Protein AF-A0A952GK14-F1 (afdb_monomer_lite)

pLDDT: mean 89.45, std 11.68, range [45.28, 98.62]

Radius of gyration: 15.72 Å; chains: 1; bounding box: 42×37×40 Å

Secondary structure (DSSP, 8-state):
--GGG----S-TT-SSSHHHHHHTTS-HHHHHHHHHHHHHHHHHHS-HHHHHHHH--HHHHHHHHHHHHHTT-HHHHHHHHHHHHHHHHHHTT--TT--HHHHHHHTT-HHHHHHHHHHHHHHH--TTS--HHHHHHHHHHHH-HHHHH--

Foldseek 3Di:
DCQVPLDQDDDLQDLPCSRLVSLVVFQLLQSLLVLQVLVLVCLVPHFLLQSCVRRVNPSSLVSPLSSCVLLVNPQLSVLNVQSNVVRVVQNVVDDPPDGSCNSCVVVVNNVVRVVSRVSNNVSQDDPPRHGPSVVSSVVCCVVCVCSRRPD

Sequence (151 aa):
MKILTARVSGDPYSTDGSFAQSLEALPVGLRAMAATHWLDVSLTLDSITWHFGNFGEPGLVAQTEEGLLELGLPELGACFHEAAELMMPLLHQRISEEDPNGLLKRKGLRKVADKINKRAWGLDSSEHGRSVIYSAWVRYARTHPERVFGS

Structure (mmCIF, N/CA/C/O backbone):
data_AF-A0A952GK14-F1
#
_entry.id   AF-A0A952GK14-F1
#
loop_
_atom_site.group_PDB
_atom_site.id
_atom_site.type_symbol
_atom_site.label_atom_id
_atom_site.label_alt_id
_atom_site.label_comp_id
_atom_site.label_asym_id
_atom_site.label_entity_id
_atom_site.label_seq_id
_atom_site.pdbx_PDB_ins_code
_atom_site.Cartn_x
_atom_site.Cartn_y
_atom_site.Cartn_z
_atom_site.occupancy
_atom_site.B_iso_or_equiv
_atom_site.auth_seq_id
_atom_site.auth_comp_id
_atom_site.auth_asym_id
_atom_site.auth_atom_id
_atom_site.pdbx_PDB_model_num
ATOM 1 N N . MET A 1 1 ? 23.951 -1.274 -18.070 1.00 45.28 1 MET A N 1
ATOM 2 C CA . MET A 1 1 ? 23.187 -1.789 -16.913 1.00 45.28 1 MET A CA 1
ATOM 3 C C . MET A 1 1 ? 23.057 -0.673 -15.869 1.00 45.28 1 MET A C 1
ATOM 5 O O . MET A 1 1 ? 23.870 -0.590 -14.962 1.00 45.28 1 MET A O 1
ATOM 9 N N . LYS A 1 2 ? 22.117 0.267 -16.063 1.00 53.53 2 LYS A N 1
ATOM 10 C CA . LYS A 1 2 ? 2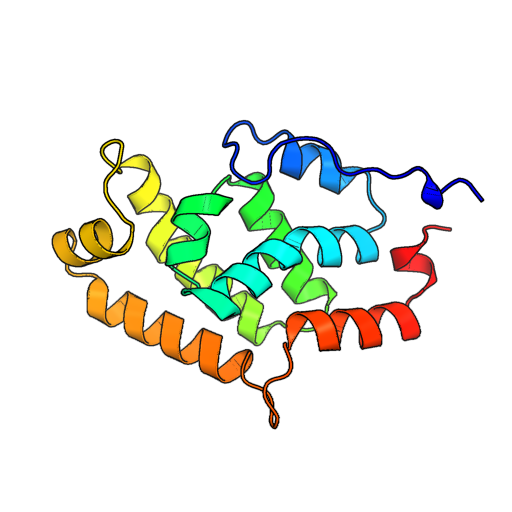1.954 1.503 -15.253 1.00 53.53 2 LYS A CA 1
ATOM 11 C C . LYS A 1 2 ? 20.867 1.393 -14.165 1.00 53.53 2 LYS A C 1
ATOM 13 O O . LYS A 1 2 ? 20.561 2.366 -13.496 1.00 53.53 2 LYS A O 1
ATOM 18 N N . ILE A 1 3 ? 20.273 0.215 -14.002 1.00 54.41 3 ILE A N 1
ATOM 19 C CA . ILE A 1 3 ? 19.053 0.017 -13.204 1.00 54.41 3 ILE A CA 1
ATOM 20 C C . ILE A 1 3 ? 19.365 -0.298 -11.738 1.00 54.41 3 ILE A C 1
ATOM 22 O O . ILE A 1 3 ? 18.613 0.087 -10.853 1.00 54.41 3 ILE A O 1
ATOM 26 N N . LEU A 1 4 ? 20.541 -0.872 -11.450 1.00 54.69 4 LEU A N 1
ATOM 27 C CA . LEU A 1 4 ? 21.014 -1.096 -10.074 1.00 54.69 4 LEU A CA 1
ATOM 28 C C . LEU A 1 4 ? 21.327 0.201 -9.302 1.00 54.69 4 LEU A C 1
ATOM 30 O O . LEU A 1 4 ? 21.704 0.141 -8.134 1.00 54.69 4 LEU A O 1
ATOM 34 N N . THR A 1 5 ? 21.203 1.371 -9.937 1.00 60.12 5 THR A N 1
ATOM 35 C CA . THR A 1 5 ? 21.367 2.674 -9.278 1.00 60.12 5 THR A CA 1
ATOM 36 C C . THR A 1 5 ? 20.044 3.370 -8.980 1.00 60.12 5 THR A C 1
ATOM 38 O O . THR A 1 5 ? 20.072 4.419 -8.341 1.00 60.12 5 THR A O 1
ATOM 41 N N . ALA A 1 6 ? 18.902 2.824 -9.421 1.00 65.62 6 ALA A N 1
ATOM 42 C CA . ALA A 1 6 ? 17.599 3.360 -9.053 1.00 65.62 6 ALA A CA 1
ATOM 43 C C . ALA A 1 6 ? 17.408 3.179 -7.542 1.00 65.62 6 ALA A C 1
ATOM 45 O O . ALA A 1 6 ? 17.378 2.058 -7.033 1.00 65.62 6 ALA A O 1
ATOM 46 N N . ARG A 1 7 ? 17.352 4.295 -6.817 1.00 71.50 7 ARG A N 1
ATOM 47 C CA . ARG A 1 7 ? 17.107 4.324 -5.378 1.00 71.50 7 ARG A CA 1
ATOM 48 C C . ARG A 1 7 ? 15.852 5.132 -5.134 1.00 71.50 7 ARG A C 1
ATOM 50 O O . ARG A 1 7 ? 15.752 6.263 -5.598 1.00 71.50 7 ARG A O 1
ATOM 57 N N . VAL A 1 8 ? 14.935 4.536 -4.389 1.00 80.75 8 VAL A N 1
ATOM 58 C CA . VAL A 1 8 ? 13.841 5.269 -3.762 1.00 80.75 8 VAL A CA 1
ATOM 59 C C . VAL A 1 8 ? 14.454 6.122 -2.657 1.00 80.75 8 VAL A C 1
ATOM 61 O O . VAL A 1 8 ? 15.344 5.667 -1.933 1.00 80.75 8 VAL A O 1
ATOM 64 N N . SER A 1 9 ? 14.027 7.372 -2.571 1.00 83.50 9 SER A N 1
ATOM 65 C CA . SER A 1 9 ? 14.505 8.343 -1.590 1.00 83.50 9 SER A CA 1
ATOM 66 C C . SER A 1 9 ? 13.316 8.995 -0.904 1.00 83.50 9 SER A C 1
ATOM 68 O O . SER A 1 9 ? 12.245 9.084 -1.488 1.00 83.50 9 SER A O 1
ATOM 70 N N . GLY A 1 10 ? 13.521 9.502 0.306 1.00 85.31 10 GLY A N 1
ATOM 71 C CA . GLY A 1 10 ? 12.433 10.024 1.128 1.00 85.31 10 GLY A CA 1
ATOM 72 C C . GLY A 1 10 ? 11.996 9.015 2.182 1.00 85.31 10 GLY A C 1
ATOM 73 O O . GLY A 1 10 ? 12.389 7.847 2.159 1.00 85.31 10 GLY A O 1
ATOM 74 N N . ASP A 1 11 ? 11.228 9.511 3.139 1.00 91.75 11 ASP A N 1
ATOM 75 C CA . ASP A 1 11 ? 10.706 8.728 4.249 1.00 91.75 11 ASP A CA 1
ATOM 76 C C . ASP A 1 11 ? 9.265 8.302 3.920 1.00 91.75 11 ASP A C 1
ATOM 78 O O . ASP A 1 11 ? 8.428 9.179 3.705 1.00 91.75 11 ASP A O 1
ATOM 82 N N . PRO A 1 12 ? 8.947 6.996 3.863 1.00 91.06 12 PRO A N 1
ATOM 83 C CA . PRO A 1 12 ? 7.581 6.532 3.617 1.00 91.06 12 PRO A CA 1
ATOM 84 C C . PRO A 1 12 ? 6.589 6.956 4.709 1.00 91.06 12 PRO A C 1
ATOM 86 O O . PRO A 1 12 ? 5.392 6.978 4.442 1.00 91.06 12 PRO A O 1
ATOM 89 N N . TYR A 1 13 ? 7.062 7.307 5.910 1.00 90.94 13 TYR A N 1
ATOM 90 C CA . TYR A 1 13 ? 6.231 7.870 6.980 1.00 90.94 13 TYR A CA 1
ATOM 91 C C . TYR A 1 13 ? 5.999 9.382 6.829 1.00 90.94 13 TYR A C 1
ATOM 93 O O . TYR A 1 13 ? 5.180 9.959 7.550 1.00 90.94 13 TYR A O 1
ATOM 101 N N . SER A 1 14 ? 6.724 10.048 5.923 1.00 91.12 14 SER A N 1
ATOM 102 C CA . SER A 1 14 ? 6.530 11.471 5.656 1.00 91.12 14 SER A CA 1
ATOM 103 C C . SER A 1 14 ? 5.219 11.717 4.914 1.00 91.12 14 SER A C 1
ATOM 105 O O . SER A 1 14 ? 4.770 10.921 4.093 1.00 91.12 14 SER A O 1
ATOM 107 N N . THR A 1 15 ? 4.624 12.877 5.175 1.00 89.81 15 THR A N 1
ATOM 108 C CA . THR A 1 15 ? 3.395 13.348 4.515 1.00 89.81 15 THR A CA 1
ATOM 109 C C . THR A 1 15 ? 3.673 14.383 3.422 1.00 89.81 15 THR A C 1
ATOM 111 O O . THR A 1 15 ? 2.741 14.934 2.847 1.00 89.81 15 THR A O 1
ATOM 114 N N . ASP A 1 16 ? 4.947 14.659 3.123 1.00 93.56 16 ASP A N 1
ATOM 115 C CA . ASP A 1 16 ? 5.363 15.657 2.127 1.00 93.56 16 ASP A CA 1
ATOM 116 C C . ASP A 1 16 ? 5.307 15.164 0.668 1.00 93.56 16 ASP A C 1
ATOM 118 O O . ASP A 1 16 ? 5.598 15.930 -0.250 1.00 93.56 16 ASP A O 1
ATOM 122 N N . GLY A 1 17 ? 4.958 13.892 0.449 1.00 93.44 17 GLY A N 1
ATOM 123 C CA . GLY A 1 17 ? 4.860 13.272 -0.875 1.00 93.44 17 GLY A CA 1
ATOM 124 C C . GLY A 1 17 ? 6.201 12.971 -1.551 1.00 93.44 17 GLY A C 1
ATOM 125 O O . GLY A 1 17 ? 6.218 12.440 -2.662 1.00 93.44 17 GLY A O 1
ATOM 126 N N . SER A 1 18 ? 7.338 13.250 -0.906 1.00 94.56 18 SER A N 1
ATOM 127 C CA . SER A 1 18 ? 8.668 13.033 -1.494 1.00 94.56 18 SER A CA 1
ATOM 128 C C . SER A 1 18 ? 8.936 11.559 -1.809 1.00 94.56 18 SER A C 1
ATOM 130 O O . SER A 1 18 ? 9.508 11.238 -2.855 1.00 94.56 18 SER A O 1
ATOM 132 N N . PHE A 1 19 ? 8.468 10.652 -0.946 1.00 95.19 19 PHE A N 1
ATOM 133 C CA . PHE A 1 19 ? 8.583 9.214 -1.165 1.00 95.19 19 PHE A CA 1
ATOM 134 C C . PHE A 1 19 ? 7.798 8.778 -2.407 1.00 95.19 19 PHE A C 1
ATOM 136 O O . PHE A 1 19 ? 8.383 8.174 -3.308 1.00 95.19 19 PHE A O 1
ATOM 143 N N . ALA A 1 20 ? 6.519 9.159 -2.507 1.00 95.69 20 ALA A N 1
ATOM 144 C CA . ALA A 1 20 ? 5.673 8.870 -3.664 1.00 95.69 20 ALA A CA 1
ATOM 145 C C . ALA A 1 20 ? 6.265 9.441 -4.963 1.00 95.69 20 ALA A C 1
ATOM 147 O O . ALA A 1 20 ? 6.374 8.731 -5.960 1.00 95.69 20 ALA A O 1
ATOM 148 N N . GLN A 1 21 ? 6.752 10.682 -4.944 1.00 95.00 21 GLN A N 1
ATOM 149 C CA . GLN A 1 21 ? 7.417 11.276 -6.104 1.00 95.00 21 GLN A CA 1
ATOM 150 C C . GLN A 1 21 ? 8.653 10.472 -6.536 1.00 95.00 21 GLN A C 1
ATOM 152 O O . GLN A 1 21 ? 8.892 10.278 -7.727 1.00 95.00 21 GLN A O 1
ATOM 157 N N . SER A 1 22 ? 9.443 9.962 -5.588 1.00 94.25 22 SER A N 1
ATOM 158 C CA . SER A 1 22 ? 10.621 9.156 -5.925 1.00 94.25 22 SER A CA 1
ATOM 159 C C . SER A 1 22 ? 10.262 7.803 -6.557 1.00 94.25 22 SER A C 1
ATOM 161 O O . SER A 1 22 ? 10.992 7.314 -7.423 1.00 94.25 22 SER A O 1
ATOM 163 N N . LEU A 1 23 ? 9.119 7.217 -6.182 1.00 95.00 23 LEU A N 1
ATOM 164 C CA . LEU A 1 23 ? 8.613 5.977 -6.772 1.00 95.00 23 LEU A CA 1
ATOM 165 C C . LEU A 1 23 ? 8.256 6.152 -8.259 1.00 95.00 23 LEU A C 1
ATOM 167 O O . LEU A 1 23 ? 8.453 5.226 -9.050 1.00 95.00 23 LEU A O 1
ATOM 171 N N . GLU A 1 24 ? 7.812 7.341 -8.679 1.00 93.06 24 GLU A N 1
ATOM 172 C CA . GLU A 1 24 ? 7.470 7.630 -10.081 1.00 93.06 24 GLU A CA 1
ATOM 173 C C . GLU A 1 24 ? 8.658 7.500 -11.044 1.00 93.06 24 GLU A C 1
ATOM 175 O O . GLU A 1 24 ? 8.469 7.266 -12.239 1.00 93.06 24 GLU A O 1
ATOM 180 N N . ALA A 1 25 ? 9.889 7.602 -10.542 1.00 91.12 25 ALA A N 1
ATOM 181 C CA . ALA A 1 25 ? 11.094 7.410 -11.345 1.00 91.12 25 ALA A CA 1
ATOM 182 C C . ALA A 1 25 ? 11.385 5.929 -11.653 1.00 91.12 25 ALA A C 1
ATOM 184 O O . ALA A 1 25 ? 12.233 5.626 -12.497 1.00 91.12 25 ALA A O 1
ATOM 185 N N . LEU A 1 26 ? 10.714 4.995 -10.973 1.00 92.44 26 LEU A N 1
ATOM 186 C CA . LEU A 1 26 ? 10.926 3.563 -11.156 1.00 92.44 26 LEU A CA 1
ATOM 187 C C . LEU A 1 26 ? 10.157 3.017 -12.370 1.00 92.44 26 LEU A C 1
ATOM 189 O O . LEU A 1 26 ? 9.051 3.493 -12.664 1.00 92.44 26 LEU A O 1
ATOM 193 N N . PRO A 1 27 ? 10.675 1.957 -13.026 1.00 94.06 27 PRO A N 1
ATOM 194 C CA . PRO A 1 27 ? 9.887 1.129 -13.932 1.00 94.06 27 PRO A CA 1
ATOM 195 C C . PRO A 1 27 ? 8.593 0.656 -13.262 1.00 94.06 27 PRO A C 1
ATOM 197 O O . PRO A 1 27 ? 8.591 0.344 -12.072 1.00 94.06 27 PRO A O 1
ATOM 200 N N . VAL A 1 28 ? 7.501 0.585 -14.024 1.00 95.69 28 VAL A N 1
ATOM 201 C CA . VAL A 1 28 ? 6.143 0.335 -13.504 1.00 95.69 28 VAL A CA 1
ATOM 202 C C . VAL A 1 28 ? 6.043 -0.903 -12.604 1.00 95.69 28 VAL A C 1
ATOM 204 O O . VAL A 1 28 ? 5.439 -0.832 -11.538 1.00 95.69 28 VAL A O 1
ATOM 207 N N . GLY A 1 29 ? 6.702 -2.009 -12.962 1.00 96.06 29 GLY A N 1
ATOM 208 C CA . GLY A 1 29 ? 6.694 -3.225 -12.149 1.00 96.06 29 GLY A CA 1
ATOM 209 C C . GLY A 1 29 ? 7.447 -3.054 -10.830 1.00 96.06 29 GLY A C 1
ATOM 210 O O . GLY A 1 29 ? 6.967 -3.475 -9.783 1.00 96.06 29 GLY A O 1
ATOM 211 N N . LEU A 1 30 ? 8.608 -2.390 -10.858 1.00 95.38 30 LEU A N 1
ATOM 212 C CA . LEU A 1 30 ? 9.392 -2.118 -9.648 1.00 95.38 30 LEU A CA 1
ATOM 213 C C . LEU A 1 30 ? 8.708 -1.080 -8.747 1.00 95.38 30 LEU A C 1
ATOM 215 O O . LEU A 1 30 ? 8.766 -1.199 -7.526 1.00 95.38 30 LEU A O 1
ATOM 219 N N . ARG A 1 31 ? 8.016 -0.104 -9.343 1.00 96.69 31 ARG A N 1
ATOM 220 C CA . ARG A 1 31 ? 7.166 0.860 -8.639 1.00 96.69 31 ARG A CA 1
ATOM 221 C C . ARG A 1 31 ? 6.036 0.166 -7.895 1.00 96.69 31 ARG A C 1
ATOM 223 O O . ARG A 1 31 ? 5.883 0.399 -6.704 1.00 96.69 31 ARG A O 1
ATOM 230 N N . ALA A 1 32 ? 5.298 -0.716 -8.571 1.00 98.00 32 ALA A N 1
ATOM 231 C CA . ALA A 1 32 ? 4.203 -1.475 -7.972 1.00 98.00 32 ALA A CA 1
ATOM 232 C C . ALA A 1 32 ? 4.676 -2.312 -6.773 1.00 98.00 32 ALA A C 1
ATOM 234 O O . ALA A 1 32 ? 4.016 -2.353 -5.734 1.00 98.00 32 ALA A O 1
ATOM 235 N N . MET A 1 33 ? 5.855 -2.932 -6.883 1.00 97.56 33 MET A N 1
ATOM 236 C CA . MET A 1 33 ? 6.486 -3.631 -5.761 1.00 97.56 33 MET A CA 1
ATOM 237 C C . MET A 1 33 ? 6.811 -2.655 -4.623 1.00 97.56 33 MET A C 1
ATOM 239 O O . MET A 1 33 ? 6.314 -2.799 -3.513 1.00 97.56 33 MET A O 1
ATOM 243 N N . ALA A 1 34 ? 7.579 -1.602 -4.894 1.00 96.62 34 ALA A N 1
ATOM 244 C CA . ALA A 1 34 ? 7.986 -0.656 -3.859 1.00 96.62 34 ALA A CA 1
ATOM 245 C C . ALA A 1 34 ? 6.794 0.028 -3.152 1.00 96.62 34 ALA A C 1
ATOM 247 O O . ALA A 1 34 ? 6.816 0.158 -1.929 1.00 96.62 34 ALA A O 1
ATOM 248 N N . ALA A 1 35 ? 5.736 0.388 -3.885 1.00 97.69 35 ALA A N 1
ATOM 249 C CA . ALA A 1 35 ? 4.524 0.991 -3.329 1.00 97.69 35 ALA A CA 1
ATOM 250 C C . ALA A 1 35 ? 3.739 0.024 -2.422 1.00 97.69 35 ALA A C 1
ATOM 252 O O . ALA A 1 35 ? 3.228 0.424 -1.383 1.00 97.69 35 ALA A O 1
ATOM 253 N N . THR A 1 36 ? 3.690 -1.271 -2.754 1.00 98.31 36 THR A N 1
ATOM 254 C CA . THR A 1 36 ? 2.919 -2.267 -1.979 1.00 98.31 36 THR A CA 1
ATOM 255 C C . THR A 1 36 ? 3.668 -2.852 -0.779 1.00 98.31 36 THR A C 1
ATOM 257 O O . THR A 1 36 ? 3.062 -3.537 0.045 1.00 98.31 36 THR A O 1
ATOM 260 N N . HIS A 1 37 ? 4.962 -2.558 -0.625 1.00 96.94 37 HIS A N 1
ATOM 261 C CA . HIS A 1 37 ? 5.790 -3.086 0.464 1.00 96.94 37 HIS A CA 1
ATOM 262 C C . HIS A 1 37 ? 5.236 -2.759 1.858 1.00 96.94 37 HIS A C 1
ATOM 264 O O . HIS A 1 37 ? 5.086 -3.640 2.701 1.00 96.94 37 HIS A O 1
ATOM 270 N N . TRP A 1 38 ? 4.907 -1.493 2.113 1.00 96.50 38 TRP A N 1
ATOM 271 C CA . TRP A 1 38 ? 4.454 -1.067 3.441 1.00 96.50 38 TRP A CA 1
ATOM 272 C C . TRP A 1 38 ? 3.044 -1.546 3.772 1.00 96.50 38 TRP A C 1
ATOM 274 O O . TRP A 1 38 ? 2.698 -1.692 4.949 1.00 96.50 38 TRP A O 1
ATOM 284 N N . LEU A 1 39 ? 2.236 -1.832 2.748 1.00 97.44 39 LEU A N 1
ATOM 285 C CA . LEU A 1 39 ? 0.950 -2.488 2.932 1.00 97.44 39 LEU A CA 1
ATOM 286 C C . LEU A 1 39 ? 1.141 -3.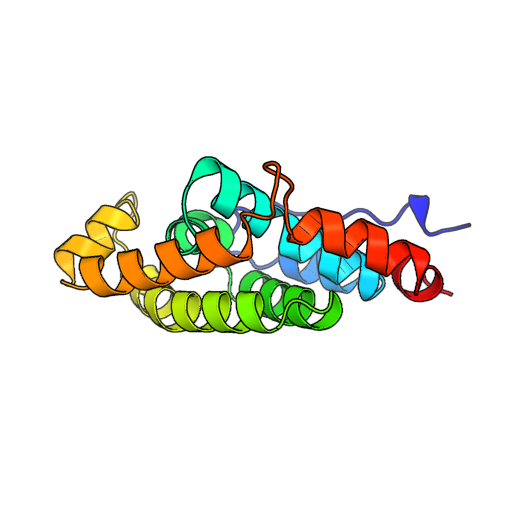922 3.431 1.00 97.44 39 LEU A C 1
ATOM 288 O O . LEU A 1 39 ? 0.505 -4.291 4.412 1.00 97.44 39 LEU A O 1
ATOM 292 N N . ASP A 1 40 ? 2.052 -4.690 2.833 1.00 95.56 40 ASP A N 1
ATOM 293 C CA . ASP A 1 40 ? 2.384 -6.048 3.285 1.00 95.56 40 ASP A CA 1
ATOM 294 C C . ASP A 1 40 ? 2.825 -6.085 4.757 1.00 95.56 40 ASP A C 1
ATOM 296 O O . ASP A 1 40 ? 2.290 -6.848 5.567 1.00 95.56 40 ASP A O 1
ATOM 300 N N . VAL A 1 41 ? 3.734 -5.179 5.132 1.00 93.75 41 VAL A N 1
ATOM 301 C CA . VAL A 1 41 ? 4.182 -5.017 6.524 1.00 93.75 41 VAL A CA 1
ATOM 302 C C . VAL A 1 41 ? 2.999 -4.706 7.445 1.00 93.75 41 VAL A C 1
ATOM 304 O O . VAL A 1 41 ? 2.874 -5.295 8.519 1.00 93.75 41 VAL A O 1
ATOM 307 N N . SER A 1 42 ? 2.104 -3.813 7.014 1.00 94.81 42 SER A N 1
ATOM 308 C CA . SER A 1 42 ? 0.926 -3.427 7.797 1.00 94.81 42 SER A CA 1
ATOM 309 C C . SER A 1 42 ? -0.069 -4.575 7.952 1.00 94.81 42 SER A C 1
ATOM 311 O O . SER A 1 42 ? -0.626 -4.735 9.029 1.00 94.81 42 SER A O 1
ATOM 313 N N . LEU A 1 43 ? -0.296 -5.386 6.915 1.00 93.38 43 LEU A N 1
ATOM 314 C CA . LEU A 1 43 ? -1.185 -6.552 6.985 1.00 93.38 43 LEU A CA 1
ATOM 315 C C . LEU A 1 43 ? -0.607 -7.664 7.866 1.00 93.38 43 LEU A C 1
ATOM 317 O O . LEU A 1 43 ? -1.367 -8.344 8.553 1.00 93.38 43 LEU A O 1
ATOM 321 N N . THR A 1 44 ? 0.721 -7.800 7.880 1.00 90.56 44 THR A N 1
ATOM 322 C CA . THR A 1 44 ? 1.436 -8.793 8.691 1.00 90.56 44 THR A CA 1
ATOM 323 C C . THR A 1 44 ? 1.433 -8.446 10.181 1.00 90.56 44 THR A C 1
ATOM 325 O O . THR A 1 44 ? 1.240 -9.328 11.016 1.00 90.56 44 THR A O 1
ATOM 328 N N . LEU A 1 45 ? 1.696 -7.182 10.529 1.00 90.50 45 LEU A N 1
ATOM 329 C CA . LEU A 1 45 ? 1.878 -6.755 11.923 1.00 90.50 45 LEU A CA 1
ATOM 330 C C . LEU A 1 45 ? 0.607 -6.179 12.551 1.00 90.50 45 LEU A C 1
ATOM 332 O O . LEU A 1 45 ? 0.365 -6.382 13.738 1.00 90.50 45 LEU A O 1
ATOM 336 N N . ASP A 1 46 ? -0.189 -5.473 11.754 1.00 90.38 46 ASP A N 1
ATOM 337 C CA . ASP A 1 46 ? -1.340 -4.696 12.193 1.00 90.38 46 ASP A CA 1
ATOM 338 C C . ASP A 1 46 ? -2.526 -4.957 11.254 1.00 90.38 46 ASP A C 1
ATOM 340 O O . ASP A 1 46 ? -2.963 -6.089 11.096 1.00 90.38 46 ASP A O 1
ATOM 344 N N . SER A 1 47 ? -3.089 -3.914 10.635 1.00 91.50 47 SER A N 1
ATOM 345 C CA . SER A 1 47 ? -4.288 -3.995 9.804 1.00 91.50 47 SER A CA 1
ATOM 346 C C . SER A 1 47 ? -4.252 -3.011 8.639 1.00 91.50 47 SER A C 1
ATOM 348 O O . SER A 1 47 ? -3.531 -2.010 8.676 1.00 91.50 47 SER A O 1
ATOM 350 N N . ILE A 1 48 ? -5.116 -3.231 7.644 1.00 94.69 48 ILE A N 1
ATOM 351 C CA . ILE A 1 48 ? -5.242 -2.315 6.504 1.00 94.69 48 ILE A CA 1
ATOM 352 C C . ILE A 1 48 ? -5.704 -0.918 6.934 1.00 94.69 48 ILE A C 1
ATOM 354 O O . ILE A 1 48 ? -5.265 0.069 6.364 1.00 94.69 48 ILE A O 1
ATOM 358 N N . THR A 1 49 ? -6.514 -0.788 7.990 1.00 92.25 49 THR A N 1
ATOM 359 C CA . THR A 1 49 ? -6.873 0.541 8.517 1.00 92.25 49 THR A CA 1
ATOM 360 C C . THR A 1 49 ? -5.723 1.242 9.242 1.00 92.25 49 THR A C 1
ATOM 362 O O . THR A 1 49 ? -5.641 2.468 9.212 1.00 92.25 49 THR A O 1
ATOM 365 N N . TRP A 1 50 ? -4.822 0.485 9.879 1.00 92.19 50 TRP A N 1
ATOM 366 C CA . TRP A 1 50 ? -3.647 1.042 10.559 1.00 92.19 50 TRP A CA 1
ATOM 367 C C . TRP A 1 50 ? -2.611 1.565 9.563 1.00 92.19 50 TRP A C 1
ATOM 369 O O . TRP A 1 50 ? -1.986 2.592 9.821 1.00 92.19 50 TRP A O 1
ATOM 379 N N . HIS A 1 51 ? -2.505 0.912 8.401 1.00 95.56 51 HIS A N 1
ATOM 380 C CA . HIS A 1 51 ? -1.640 1.323 7.297 1.00 95.56 51 HIS A CA 1
ATOM 381 C C . HIS A 1 51 ? -1.763 2.821 6.991 1.00 95.56 51 HIS A C 1
ATOM 383 O O . HIS A 1 51 ? -0.765 3.533 7.011 1.00 95.56 51 HIS A O 1
ATOM 389 N N . PHE A 1 52 ? -2.985 3.330 6.813 1.00 94.50 52 PHE A N 1
ATOM 390 C CA . PHE A 1 52 ? -3.213 4.742 6.483 1.00 94.50 52 PHE A CA 1
ATOM 391 C C . PHE A 1 52 ? -2.780 5.707 7.594 1.00 94.50 52 PHE A C 1
ATOM 393 O O . PHE A 1 52 ? -2.448 6.854 7.319 1.00 94.50 52 PHE A O 1
ATOM 400 N N . GLY A 1 53 ? -2.738 5.265 8.854 1.00 90.81 53 GLY A N 1
ATOM 401 C CA . GLY A 1 53 ? -2.222 6.086 9.951 1.00 90.81 53 GLY A CA 1
ATOM 402 C C . GLY A 1 53 ? -0.723 6.382 9.846 1.00 90.81 53 GLY A C 1
ATOM 403 O O . GLY A 1 53 ? -0.286 7.405 10.373 1.00 90.81 53 GLY A O 1
ATOM 404 N N . ASN A 1 54 ? 0.025 5.505 9.168 1.00 91.44 54 ASN A N 1
ATOM 405 C CA . ASN A 1 54 ? 1.475 5.589 8.984 1.00 91.44 54 ASN A CA 1
ATOM 406 C C . ASN A 1 54 ? 1.871 6.004 7.559 1.00 91.44 54 ASN A C 1
ATOM 408 O O . ASN A 1 54 ? 2.858 6.702 7.388 1.00 91.44 54 ASN A O 1
ATOM 412 N N . PHE A 1 55 ? 1.099 5.575 6.559 1.00 94.44 55 PHE A N 1
ATOM 413 C CA . PHE A 1 55 ? 1.426 5.655 5.131 1.00 94.44 55 PHE A CA 1
ATOM 414 C C . PHE A 1 55 ? 0.293 6.299 4.310 1.00 94.44 55 PHE A C 1
ATOM 416 O O . PHE A 1 55 ? 0.155 6.053 3.117 1.00 94.44 55 PHE A O 1
ATOM 423 N N . GLY A 1 56 ? -0.558 7.107 4.951 1.00 93.56 56 GLY A N 1
ATOM 424 C CA . GLY A 1 56 ? -1.723 7.757 4.337 1.00 93.56 56 GLY A CA 1
ATOM 425 C C . GLY A 1 56 ? -1.413 9.026 3.542 1.00 93.56 56 GLY A C 1
ATOM 426 O O . GLY A 1 56 ? -2.289 9.876 3.408 1.00 93.56 56 GLY A O 1
ATOM 427 N N . GLU A 1 57 ? -0.183 9.207 3.060 1.00 94.69 57 GLU A N 1
ATOM 428 C CA . GLU A 1 57 ? 0.121 10.294 2.127 1.00 94.69 57 GLU A CA 1
ATOM 429 C C . GLU A 1 57 ? -0.623 10.026 0.797 1.00 94.69 57 GLU A C 1
ATOM 431 O O . G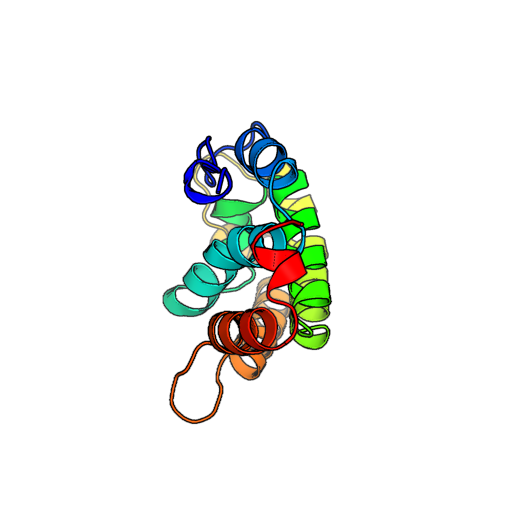LU A 1 57 ? -0.531 8.911 0.276 1.00 94.69 57 GLU A O 1
ATOM 436 N N . PRO A 1 58 ? -1.399 10.987 0.251 1.00 95.44 58 PRO A N 1
ATOM 437 C CA . PRO A 1 58 ? -2.274 10.740 -0.899 1.00 95.44 58 PRO A CA 1
ATOM 438 C C . PRO A 1 58 ? -1.591 10.140 -2.135 1.00 95.44 58 PRO A C 1
ATOM 440 O O . PRO A 1 58 ? -2.168 9.259 -2.776 1.00 95.44 58 PRO A O 1
ATOM 443 N N . GLY A 1 59 ? -0.380 10.588 -2.473 1.00 96.31 59 GLY A N 1
ATOM 444 C CA . GLY A 1 59 ? 0.391 10.052 -3.594 1.00 96.31 59 GLY A CA 1
ATOM 445 C C . GLY A 1 59 ? 0.789 8.591 -3.381 1.00 96.31 59 GLY A C 1
ATOM 446 O O . GLY A 1 59 ? 0.625 7.766 -4.282 1.00 96.31 59 GLY A O 1
ATOM 447 N N . LEU A 1 60 ? 1.255 8.244 -2.181 1.00 97.12 60 LEU A N 1
ATOM 448 C CA . LEU A 1 60 ? 1.602 6.870 -1.820 1.00 97.12 60 LEU A CA 1
ATOM 449 C C . LEU A 1 60 ? 0.372 5.954 -1.809 1.00 97.12 60 LEU A C 1
ATOM 451 O O . LEU A 1 60 ? 0.450 4.825 -2.297 1.00 97.12 60 LEU A O 1
ATOM 455 N N . VAL A 1 61 ? -0.770 6.437 -1.313 1.00 97.88 61 VAL A N 1
ATOM 456 C CA . VAL A 1 61 ? -2.043 5.697 -1.344 1.00 97.88 61 VAL A CA 1
ATOM 457 C C . VAL A 1 61 ? -2.439 5.360 -2.782 1.00 97.88 61 VAL A C 1
ATOM 459 O O . VAL A 1 61 ? -2.688 4.191 -3.079 1.00 97.88 61 VAL A O 1
ATOM 462 N N . ALA A 1 62 ? -2.419 6.343 -3.688 1.00 98.06 62 ALA A N 1
ATOM 463 C CA . ALA A 1 62 ? -2.751 6.127 -5.097 1.00 98.06 62 ALA A CA 1
ATOM 464 C C . ALA A 1 62 ? -1.810 5.107 -5.762 1.00 98.06 62 ALA A C 1
ATOM 466 O O . ALA A 1 62 ? -2.263 4.156 -6.398 1.00 98.06 62 ALA A O 1
ATOM 467 N N . GLN A 1 63 ? -0.497 5.238 -5.549 1.00 98.31 63 GLN A N 1
ATOM 468 C CA . GLN A 1 63 ? 0.479 4.305 -6.120 1.00 98.31 63 GLN A CA 1
ATOM 469 C C . GLN A 1 63 ? 0.386 2.894 -5.532 1.00 98.31 63 GLN A C 1
ATOM 471 O O . GLN A 1 63 ? 0.685 1.918 -6.221 1.00 98.31 63 GLN A O 1
ATOM 476 N N . THR A 1 64 ? -0.026 2.763 -4.271 1.00 98.62 64 THR A N 1
ATOM 477 C CA . THR A 1 64 ? -0.260 1.456 -3.642 1.00 98.62 64 THR A CA 1
ATOM 478 C C . THR A 1 64 ? -1.462 0.765 -4.281 1.00 98.62 64 THR A C 1
ATOM 480 O O . THR A 1 64 ? -1.376 -0.414 -4.625 1.00 98.62 64 THR A O 1
ATOM 483 N N . GLU A 1 65 ? -2.557 1.497 -4.500 1.00 98.38 65 GLU A N 1
ATOM 484 C CA . GLU A 1 65 ? -3.753 0.980 -5.170 1.00 98.38 65 GLU A CA 1
ATOM 485 C C . GLU A 1 65 ? -3.453 0.551 -6.616 1.00 98.38 65 GLU A C 1
ATOM 487 O O . GLU A 1 65 ? -3.745 -0.585 -7.002 1.00 98.38 65 GLU A O 1
ATOM 492 N N . GLU A 1 66 ? -2.785 1.408 -7.393 1.00 98.38 66 GLU A N 1
ATOM 493 C CA . GLU A 1 66 ? -2.326 1.080 -8.749 1.00 98.38 66 GLU A CA 1
ATOM 494 C C . GLU A 1 66 ? -1.375 -0.124 -8.752 1.00 98.38 66 GLU A C 1
ATOM 496 O O . GLU A 1 66 ? -1.479 -1.008 -9.605 1.00 98.38 66 GLU A O 1
ATOM 501 N N . GLY A 1 67 ? -0.475 -0.201 -7.768 1.00 98.56 67 GLY A N 1
ATOM 502 C CA . GLY A 1 67 ? 0.466 -1.304 -7.616 1.00 98.56 67 GLY A CA 1
ATOM 503 C C . GLY A 1 67 ? -0.222 -2.646 -7.367 1.00 98.56 67 GLY A C 1
ATOM 504 O O . GLY A 1 67 ? 0.173 -3.655 -7.954 1.00 98.56 67 GLY A O 1
ATOM 505 N N . LEU A 1 68 ? -1.285 -2.675 -6.557 1.00 98.56 68 LEU A N 1
ATOM 506 C CA . LEU A 1 68 ? -2.090 -3.883 -6.344 1.00 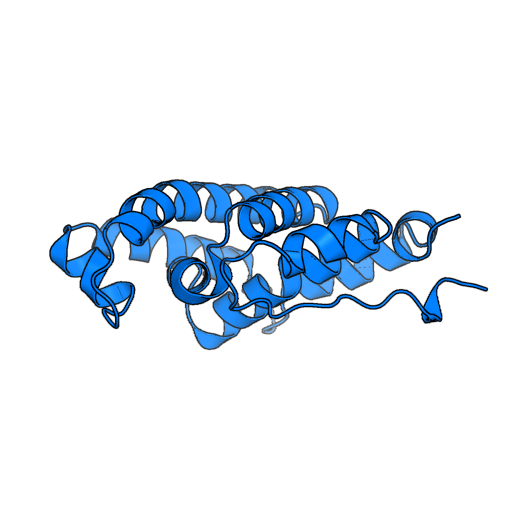98.56 68 LEU A CA 1
ATOM 507 C C . LEU A 1 68 ? -2.755 -4.351 -7.644 1.00 98.56 68 LEU A C 1
ATOM 509 O O . LEU A 1 68 ? -2.763 -5.551 -7.931 1.00 98.56 68 LEU A O 1
ATOM 513 N N . LEU A 1 69 ? -3.270 -3.425 -8.456 1.00 98.38 69 LEU A N 1
ATOM 514 C CA . LEU A 1 69 ? -3.860 -3.754 -9.755 1.00 98.38 69 LEU A CA 1
ATOM 515 C C . LEU A 1 69 ? -2.804 -4.286 -10.734 1.00 98.38 69 LEU A C 1
ATOM 517 O O . LEU A 1 69 ? -3.012 -5.341 -11.335 1.00 98.38 69 LEU A O 1
ATOM 521 N N . GLU A 1 70 ? -1.655 -3.616 -10.840 1.00 98.44 70 GLU A N 1
ATOM 522 C CA . GLU A 1 70 ? -0.539 -4.015 -11.708 1.00 98.44 70 GLU A CA 1
ATOM 523 C C . GLU A 1 70 ? -0.011 -5.414 -11.354 1.00 98.44 70 GLU A C 1
ATOM 525 O O . GLU A 1 70 ? 0.263 -6.229 -12.235 1.00 98.44 70 GLU A O 1
ATOM 530 N N . LEU A 1 71 ? 0.079 -5.737 -10.061 1.00 98.31 71 LEU A N 1
ATOM 531 C CA . LEU A 1 71 ? 0.522 -7.049 -9.573 1.00 98.31 71 LEU A CA 1
ATOM 532 C C . LEU A 1 71 ? -0.543 -8.153 -9.718 1.00 98.31 71 LEU A C 1
ATOM 534 O O . LEU A 1 71 ? -0.281 -9.320 -9.389 1.00 98.31 71 LEU A O 1
ATOM 538 N N . GLY A 1 72 ? -1.731 -7.813 -10.224 1.00 97.62 72 GLY A N 1
ATOM 539 C CA . GLY A 1 72 ? -2.843 -8.737 -10.417 1.00 97.62 72 GLY A CA 1
ATOM 540 C C . GLY A 1 72 ? -3.491 -9.162 -9.102 1.00 97.62 72 GLY A C 1
ATOM 541 O O . GLY A 1 72 ? -3.774 -10.349 -8.927 1.00 97.62 72 GLY A O 1
ATOM 542 N N . LEU A 1 73 ? -3.691 -8.209 -8.185 1.00 97.62 73 LEU A N 1
ATOM 543 C CA . LEU A 1 73 ? -4.354 -8.365 -6.884 1.00 97.62 73 LEU A CA 1
ATOM 544 C C . LEU A 1 73 ? -5.596 -7.448 -6.761 1.00 97.62 73 LEU A C 1
ATOM 546 O O . LEU A 1 73 ? -5.711 -6.694 -5.792 1.00 97.62 73 LEU A O 1
ATOM 550 N N . PRO A 1 74 ? -6.551 -7.483 -7.713 1.00 97.31 74 PRO A N 1
ATOM 551 C CA . PRO A 1 74 ? -7.656 -6.521 -7.765 1.00 97.31 74 PRO A CA 1
ATOM 552 C C . PRO A 1 74 ? -8.595 -6.596 -6.553 1.00 97.31 74 PRO A C 1
ATOM 554 O O . PRO A 1 74 ? -9.145 -5.585 -6.135 1.00 97.31 74 PRO A O 1
ATOM 557 N N . GLU A 1 75 ? -8.768 -7.774 -5.956 1.00 96.31 75 GLU A N 1
ATOM 558 C CA . GLU A 1 75 ? -9.633 -7.970 -4.784 1.00 96.31 75 GLU A CA 1
ATOM 559 C C . GLU A 1 75 ? -9.045 -7.320 -3.526 1.00 96.31 75 GLU A C 1
ATOM 561 O O . GLU A 1 75 ? -9.770 -6.709 -2.734 1.00 96.31 75 GLU A O 1
ATOM 566 N N . LEU A 1 76 ? -7.720 -7.414 -3.363 1.00 97.06 76 LEU A N 1
ATOM 567 C CA . LEU A 1 76 ? -7.005 -6.709 -2.305 1.00 97.06 76 LEU A CA 1
ATOM 568 C C . LEU A 1 76 ? -6.975 -5.203 -2.591 1.00 97.06 76 LEU A C 1
ATOM 570 O O . LEU A 1 76 ? -7.176 -4.423 -1.666 1.00 97.06 76 LEU A O 1
ATOM 574 N N . GLY A 1 77 ? -6.828 -4.807 -3.862 1.00 98.00 77 GLY A N 1
ATOM 575 C CA . GLY A 1 77 ? -6.981 -3.422 -4.320 1.00 98.00 77 GLY A CA 1
AT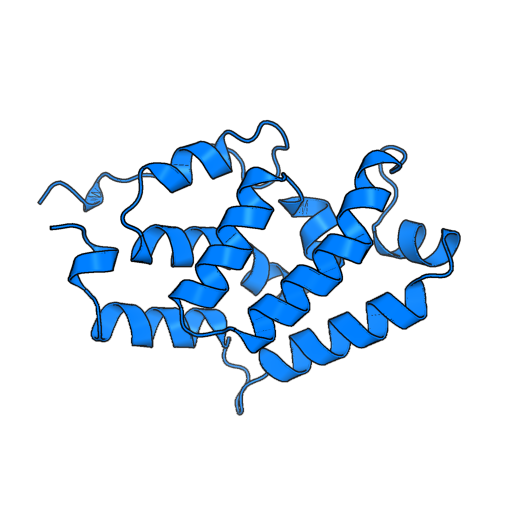OM 576 C C . GLY A 1 77 ? -8.336 -2.823 -3.945 1.00 98.00 77 GLY A C 1
ATOM 577 O O . GLY A 1 77 ? -8.389 -1.757 -3.343 1.00 98.00 77 GLY A O 1
ATOM 578 N N . ALA A 1 78 ? -9.432 -3.547 -4.176 1.00 97.25 78 ALA A N 1
ATOM 579 C CA . ALA A 1 78 ? -10.768 -3.110 -3.775 1.00 97.25 78 ALA A CA 1
ATOM 580 C C . ALA A 1 78 ? -10.903 -2.969 -2.249 1.00 97.25 78 ALA A C 1
ATOM 582 O O . ALA A 1 78 ? -11.471 -1.994 -1.764 1.00 97.25 78 ALA A O 1
ATOM 583 N N . CYS A 1 79 ? -10.346 -3.905 -1.469 1.00 96.69 79 CYS A N 1
ATOM 584 C CA . CYS A 1 79 ? -10.339 -3.779 -0.006 1.00 96.69 79 CYS A CA 1
ATOM 585 C C . CYS A 1 79 ? -9.504 -2.581 0.469 1.00 96.69 79 CYS A C 1
ATOM 587 O O . CYS A 1 79 ? -9.887 -1.917 1.433 1.00 96.69 79 CYS A O 1
ATOM 589 N N . PHE A 1 80 ? -8.378 -2.309 -0.192 1.00 98.25 80 PHE A N 1
ATOM 590 C CA . PHE A 1 80 ? -7.534 -1.149 0.075 1.00 98.25 80 PHE A CA 1
ATOM 591 C C . PHE A 1 80 ? -8.266 0.157 -0.227 1.00 98.25 80 PHE A C 1
ATOM 593 O O . PHE A 1 80 ? -8.283 1.042 0.623 1.00 98.25 80 PHE A O 1
ATOM 600 N N . HIS A 1 81 ? -8.945 0.238 -1.370 1.00 98.19 81 HIS A N 1
ATOM 601 C CA . HIS A 1 81 ? -9.766 1.383 -1.747 1.00 98.19 81 HIS A CA 1
ATOM 602 C C . HIS A 1 81 ? -10.873 1.659 -0.720 1.00 98.19 81 HIS A C 1
ATOM 604 O O . HIS A 1 81 ? -10.967 2.764 -0.192 1.00 98.19 81 HIS A O 1
ATOM 610 N N . GLU A 1 82 ? -11.654 0.637 -0.345 1.00 97.62 82 GLU A N 1
ATOM 611 C CA . GLU A 1 82 ? -12.696 0.764 0.688 1.00 97.62 82 GLU A CA 1
ATOM 612 C C . GLU A 1 82 ? -12.118 1.259 2.031 1.00 97.62 82 GLU A C 1
ATOM 614 O O . GLU A 1 82 ? -12.733 2.060 2.741 1.00 97.62 82 GLU A O 1
ATOM 619 N N . ALA A 1 83 ? -10.923 0.785 2.403 1.00 97.06 83 ALA A N 1
ATOM 620 C CA . ALA A 1 83 ? -10.235 1.242 3.606 1.00 97.06 83 ALA A CA 1
ATOM 621 C C . ALA A 1 83 ? -9.750 2.698 3.478 1.00 97.06 83 ALA A C 1
ATOM 623 O O . ALA A 1 83 ? -9.845 3.450 4.451 1.00 97.06 83 ALA A O 1
ATOM 624 N N . ALA A 1 84 ? -9.279 3.112 2.299 1.00 96.88 84 ALA A N 1
ATOM 625 C CA . ALA A 1 84 ? -8.862 4.481 2.015 1.00 96.88 84 ALA A CA 1
ATOM 626 C C . ALA A 1 84 ? -10.048 5.453 2.094 1.00 96.88 84 ALA A C 1
ATOM 628 O O . ALA A 1 84 ? -9.952 6.472 2.779 1.00 96.88 84 ALA A O 1
ATOM 629 N N . GLU A 1 85 ? -11.191 5.112 1.487 1.00 96.00 85 GLU A N 1
ATOM 630 C CA . GLU A 1 85 ? -12.430 5.900 1.574 1.00 96.00 85 GLU A CA 1
ATOM 631 C C . GLU A 1 85 ? -12.887 6.090 3.027 1.00 96.00 85 GLU A C 1
ATOM 633 O O . GLU A 1 85 ? -13.367 7.161 3.405 1.00 96.00 85 GLU A O 1
ATOM 638 N N . LEU A 1 86 ? -12.702 5.065 3.865 1.00 95.25 86 LEU A N 1
ATOM 639 C CA . LEU A 1 86 ? -13.009 5.140 5.289 1.00 95.25 86 LEU A CA 1
ATOM 640 C C . LEU A 1 86 ? -12.010 6.019 6.056 1.00 95.25 86 LEU A C 1
ATOM 642 O O . LEU A 1 86 ? -12.421 6.822 6.894 1.00 95.25 86 LEU A O 1
ATOM 646 N N . MET A 1 87 ? -10.708 5.831 5.829 1.00 94.31 87 MET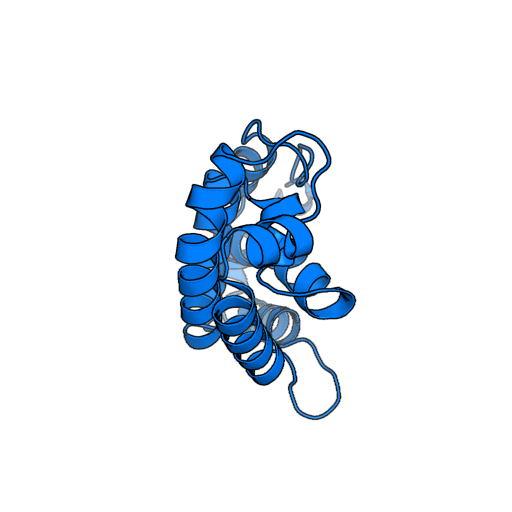 A N 1
ATOM 647 C CA . MET A 1 87 ? -9.652 6.386 6.683 1.00 94.31 87 MET A CA 1
ATOM 648 C C . MET A 1 87 ? -9.205 7.787 6.268 1.00 94.31 87 MET A C 1
ATOM 650 O O . MET A 1 87 ? -9.058 8.651 7.133 1.00 94.31 87 MET A O 1
ATOM 654 N N . MET A 1 88 ? -9.019 8.048 4.974 1.00 92.94 88 MET A N 1
ATOM 655 C CA . MET A 1 88 ? -8.447 9.307 4.478 1.00 92.94 88 MET A CA 1
ATOM 656 C C . MET A 1 88 ? -9.230 10.554 4.932 1.00 92.94 88 MET A C 1
ATOM 658 O O . MET A 1 88 ? -8.605 11.501 5.417 1.00 92.94 88 MET A O 1
ATOM 662 N N . PRO A 1 89 ? -10.582 10.581 4.911 1.00 91.69 89 PRO A N 1
ATOM 663 C CA . PRO A 1 89 ? -11.338 11.728 5.424 1.00 91.69 89 PRO A CA 1
ATOM 664 C C . PRO A 1 89 ? -11.165 11.956 6.933 1.00 91.69 89 PRO A C 1
ATOM 666 O O . PRO A 1 89 ? -11.338 13.078 7.417 1.00 91.69 89 PRO A O 1
ATOM 669 N N . LEU A 1 90 ? -10.854 10.896 7.688 1.00 88.06 90 LEU A N 1
ATOM 670 C CA . LEU A 1 90 ? -10.682 10.942 9.139 1.00 88.06 90 LEU A CA 1
ATOM 671 C C . LEU A 1 90 ? -9.285 11.420 9.533 1.00 88.06 90 LEU A C 1
ATOM 673 O O . LEU A 1 90 ? -9.151 12.094 10.553 1.00 88.06 90 LEU A O 1
ATOM 677 N N . LEU A 1 91 ? -8.263 11.109 8.734 1.00 83.75 91 LEU A N 1
ATOM 678 C CA . LEU A 1 91 ? -6.878 11.491 9.013 1.00 83.75 91 LEU A CA 1
ATOM 679 C C . LEU A 1 91 ? -6.675 13.009 8.989 1.00 83.75 91 LEU A C 1
ATOM 681 O O . LEU A 1 91 ? -5.970 13.533 9.846 1.00 83.75 91 LEU A O 1
ATOM 685 N N . HIS A 1 92 ? -7.390 13.734 8.125 1.00 75.75 92 HIS A N 1
ATOM 686 C CA . HIS A 1 92 ? -7.409 15.204 8.141 1.00 75.75 92 HIS A CA 1
ATOM 687 C C . HIS A 1 92 ? -8.000 15.803 9.430 1.00 75.75 92 HIS A C 1
ATOM 689 O O . HIS A 1 92 ? -7.795 16.976 9.725 1.00 75.75 92 HIS A O 1
ATOM 695 N N . GLN A 1 93 ? -8.763 15.013 10.190 1.00 71.69 93 GLN A N 1
ATOM 696 C CA . GLN A 1 93 ? -9.415 15.417 11.441 1.00 71.69 93 GLN A CA 1
ATOM 697 C C . GLN A 1 93 ? -8.691 14.864 12.674 1.00 71.69 93 GLN A C 1
ATOM 699 O O . GLN A 1 93 ? -9.188 15.002 13.796 1.00 71.69 93 GLN A O 1
ATOM 704 N N . ARG A 1 94 ? -7.566 14.171 12.474 1.00 69.69 94 ARG A N 1
ATOM 705 C CA . ARG A 1 94 ? -6.809 13.531 13.543 1.00 69.69 94 ARG A CA 1
ATOM 706 C C . ARG A 1 94 ? -6.181 14.609 14.422 1.00 69.69 94 ARG A C 1
ATOM 708 O O . ARG A 1 94 ? -5.463 15.481 13.942 1.00 69.69 94 ARG A O 1
ATOM 715 N N . ILE A 1 95 ? -6.446 14.533 15.722 1.00 63.44 95 ILE A N 1
ATOM 716 C CA . ILE A 1 95 ? -5.685 15.296 16.711 1.00 63.44 95 ILE A CA 1
ATOM 717 C C . ILE A 1 95 ? -4.322 14.611 16.816 1.00 63.44 95 ILE A C 1
ATOM 719 O O . ILE A 1 95 ? -4.267 13.380 16.861 1.00 63.44 95 ILE A O 1
ATOM 723 N N . SER A 1 96 ? -3.240 15.394 16.815 1.00 61.66 96 SER A N 1
ATOM 724 C CA . SER A 1 96 ? -1.870 14.880 16.923 1.00 61.66 96 SER A CA 1
ATOM 725 C C . SER A 1 96 ? -1.785 13.800 18.009 1.00 61.66 96 SER A C 1
ATOM 727 O O . SER A 1 96 ? -2.278 14.016 19.112 1.00 61.66 96 SER A O 1
ATOM 729 N N . GLU A 1 97 ? -1.185 12.654 17.670 1.00 68.50 97 GLU A N 1
ATOM 730 C CA . GLU A 1 97 ? -0.969 11.463 18.521 1.00 68.50 97 GLU A CA 1
ATOM 731 C C . GLU A 1 97 ? -2.142 10.481 18.717 1.00 68.50 97 GLU A C 1
ATOM 733 O O . GLU A 1 97 ? -1.912 9.379 19.209 1.00 68.50 97 GLU A O 1
ATOM 738 N N . GLU A 1 98 ? -3.377 10.774 18.291 1.00 78.81 98 GLU A N 1
ATOM 739 C CA . GLU A 1 98 ? -4.476 9.801 18.448 1.00 78.81 98 GLU A CA 1
ATOM 740 C C . GLU A 1 98 ? -4.252 8.552 17.586 1.00 78.81 98 GLU A C 1
ATOM 742 O O . GLU A 1 98 ? -4.073 8.669 16.379 1.00 78.81 98 GLU A O 1
ATOM 747 N N . ASP A 1 99 ? -4.297 7.345 18.146 1.00 82.81 99 ASP A N 1
ATOM 748 C CA . ASP A 1 99 ? -4.144 6.127 17.348 1.00 82.81 99 ASP A CA 1
ATOM 749 C C . ASP A 1 99 ? -5.356 5.880 16.406 1.00 82.81 99 ASP A C 1
ATOM 751 O O . ASP A 1 99 ? -6.494 6.243 16.735 1.00 82.81 99 ASP A O 1
ATOM 755 N N . PRO A 1 100 ? -5.162 5.245 15.230 1.00 83.06 100 PRO A N 1
ATOM 756 C CA . PRO A 1 100 ? -6.244 4.967 14.276 1.00 83.06 100 PRO A CA 1
ATOM 757 C C . PRO A 1 100 ? -7.456 4.219 14.859 1.00 83.06 100 PRO A C 1
ATOM 759 O O . PRO A 1 100 ? -8.596 4.467 14.456 1.00 83.06 100 PRO A O 1
ATOM 762 N N . ASN A 1 101 ? -7.249 3.320 15.826 1.00 84.62 101 ASN A N 1
ATOM 763 C CA . ASN A 1 101 ? -8.333 2.551 16.437 1.00 84.62 101 ASN A CA 1
ATOM 764 C C . ASN A 1 101 ? -9.176 3.425 17.374 1.00 84.62 101 ASN A C 1
ATOM 766 O O . ASN A 1 101 ? -10.408 3.306 17.375 1.00 84.62 101 ASN A O 1
ATOM 770 N N . GLY A 1 102 ? -8.534 4.315 18.134 1.00 85.12 102 GLY A N 1
ATOM 771 C CA . GLY A 1 102 ? -9.178 5.348 18.945 1.00 85.12 102 GLY A CA 1
ATOM 772 C C . GLY A 1 102 ? -10.072 6.257 18.101 1.00 85.12 102 GLY A C 1
ATOM 773 O O . GLY A 1 102 ? -11.262 6.410 18.405 1.00 85.12 102 GLY A O 1
ATOM 774 N N . LEU A 1 103 ? -9.546 6.732 16.969 1.00 86.44 103 LEU A N 1
ATOM 775 C CA . LEU A 1 103 ? -10.273 7.567 16.009 1.00 86.44 103 LEU A CA 1
ATOM 776 C C . LEU A 1 103 ? -11.523 6.860 15.463 1.00 86.44 103 LEU A C 1
ATOM 778 O O . LEU A 1 103 ? -12.633 7.404 15.515 1.00 86.44 103 LEU A O 1
ATOM 782 N N . LEU A 1 104 ? -11.366 5.618 15.000 1.00 90.31 104 LEU A N 1
ATOM 783 C CA . LEU A 1 104 ? -12.467 4.790 14.497 1.00 90.31 104 LEU A CA 1
ATOM 784 C C . LEU A 1 104 ? -13.525 4.510 15.570 1.00 90.31 104 LEU A C 1
ATOM 786 O O . LEU A 1 104 ? -14.725 4.534 15.282 1.00 90.31 104 LEU A O 1
ATOM 790 N N . LYS A 1 105 ? -13.104 4.261 16.816 1.00 89.69 105 LYS A N 1
ATOM 791 C CA . LYS A 1 105 ? -14.013 4.042 17.947 1.00 89.69 105 LYS A CA 1
ATOM 792 C C . LYS A 1 105 ? -14.827 5.297 18.246 1.00 89.69 105 LYS A C 1
ATOM 794 O O . LYS A 1 105 ? -16.049 5.203 18.346 1.00 89.69 105 LYS A O 1
ATOM 799 N N . ARG A 1 106 ? -14.183 6.464 18.331 1.00 89.19 106 ARG A N 1
ATOM 800 C CA . ARG A 1 106 ? -14.851 7.750 18.594 1.00 89.19 106 ARG A CA 1
ATOM 801 C C . ARG A 1 106 ? -15.877 8.099 17.516 1.00 89.19 106 ARG A C 1
ATOM 803 O O . ARG A 1 106 ? -16.931 8.640 17.830 1.00 89.19 106 ARG A O 1
ATOM 810 N N . LYS A 1 107 ? -15.585 7.770 16.256 1.00 89.81 107 LYS A N 1
ATOM 811 C CA . LYS A 1 107 ? -16.492 7.995 15.120 1.00 89.81 107 LYS A CA 1
ATOM 812 C C . LYS A 1 107 ? -17.572 6.913 14.967 1.00 89.81 107 LYS A C 1
ATOM 814 O O . LYS A 1 107 ? -18.404 7.025 14.076 1.00 89.81 107 LYS A O 1
ATOM 819 N N . GLY A 1 108 ? -17.577 5.872 15.807 1.00 92.69 108 GLY A N 1
ATOM 820 C CA . GLY A 1 108 ? -18.547 4.773 15.725 1.00 92.69 108 GLY A CA 1
ATOM 821 C C . GLY A 1 108 ? -18.333 3.828 14.534 1.00 92.69 108 GLY A C 1
ATOM 822 O O . GLY A 1 108 ? -19.217 3.041 14.207 1.00 92.69 108 GLY A O 1
ATOM 823 N N . LEU A 1 109 ? -17.159 3.869 13.898 1.00 94.69 109 LEU A N 1
ATOM 824 C CA . LEU A 1 109 ? -16.847 3.159 12.650 1.00 94.69 109 LEU A CA 1
ATOM 825 C C . LEU A 1 109 ? -16.100 1.835 12.870 1.00 94.69 109 LEU A C 1
ATOM 827 O O . LEU A 1 109 ? -15.777 1.136 11.911 1.00 94.69 109 LEU A O 1
ATOM 831 N N . ARG A 1 110 ? -15.860 1.445 14.130 1.00 92.75 110 ARG A N 1
ATOM 832 C CA . ARG A 1 110 ? -15.053 0.265 14.477 1.00 92.75 110 ARG A CA 1
ATOM 833 C C . ARG A 1 110 ? -15.524 -1.022 13.795 1.00 92.75 110 ARG A C 1
ATOM 835 O O . ARG A 1 110 ? -14.714 -1.738 13.228 1.00 92.75 110 ARG A O 1
ATOM 842 N N . LYS A 1 111 ? -16.836 -1.282 13.786 1.00 94.44 111 LYS A N 1
ATOM 843 C CA . LYS A 1 111 ? -17.403 -2.489 13.156 1.00 94.44 111 LYS A CA 1
ATOM 844 C C . LYS A 1 111 ? -17.167 -2.537 11.643 1.00 94.44 111 LYS A C 1
ATOM 846 O O . LYS A 1 111 ? -16.997 -3.621 11.092 1.00 94.44 111 LYS A O 1
ATOM 851 N N . VAL A 1 112 ? -17.188 -1.379 10.981 1.00 94.94 112 VAL A N 1
ATOM 852 C CA . VAL A 1 112 ? -16.935 -1.277 9.537 1.00 94.94 112 VAL A CA 1
ATOM 853 C C . VAL A 1 112 ? -15.460 -1.563 9.263 1.00 94.94 112 VAL A C 1
ATOM 855 O O . VAL A 1 112 ? -15.158 -2.440 8.459 1.00 94.94 112 VAL A O 1
ATOM 858 N N . ALA A 1 113 ? -14.563 -0.919 10.014 1.00 94.12 113 ALA A N 1
ATOM 859 C CA . ALA A 1 113 ? -13.124 -1.161 9.940 1.00 94.12 113 ALA A CA 1
ATOM 860 C C . ALA A 1 113 ? -12.760 -2.635 10.182 1.00 94.12 113 ALA A C 1
ATOM 862 O O . ALA A 1 113 ? -12.048 -3.229 9.379 1.00 94.12 113 ALA A O 1
ATOM 863 N N . ASP A 1 114 ? -13.307 -3.263 11.228 1.00 94.44 114 ASP A N 1
ATOM 864 C CA . ASP A 1 114 ? -13.028 -4.668 11.552 1.00 94.44 114 ASP A CA 1
ATOM 865 C C . ASP A 1 114 ? -13.464 -5.620 10.421 1.00 94.44 114 ASP A C 1
ATOM 867 O O . ASP A 1 114 ? -12.789 -6.614 10.142 1.00 94.44 114 ASP A O 1
ATOM 871 N N . LYS A 1 115 ? -14.570 -5.312 9.726 1.00 95.94 115 LYS A N 1
ATOM 872 C CA . LYS A 1 115 ? -15.033 -6.097 8.572 1.00 95.94 115 LYS A CA 1
ATOM 873 C C . LYS A 1 115 ? -14.070 -5.982 7.388 1.00 95.94 115 LYS A C 1
ATOM 875 O O . LYS A 1 115 ? -13.796 -6.994 6.743 1.00 95.94 115 LYS A O 1
ATOM 880 N N . ILE A 1 116 ? -13.570 -4.778 7.110 1.00 95.81 116 ILE A N 1
ATOM 881 C CA . ILE A 1 116 ? -12.595 -4.538 6.038 1.00 95.81 116 ILE A CA 1
ATOM 882 C C . ILE A 1 116 ? -11.262 -5.219 6.381 1.00 95.81 116 ILE A C 1
ATOM 884 O O . ILE A 1 116 ? -10.748 -5.982 5.568 1.00 95.81 116 ILE A O 1
ATOM 888 N N . ASN A 1 117 ? -10.772 -5.062 7.616 1.00 93.56 117 ASN A N 1
ATOM 889 C CA . ASN A 1 117 ? -9.557 -5.718 8.112 1.00 93.56 117 ASN A CA 1
ATOM 890 C C . ASN A 1 117 ? -9.629 -7.242 7.966 1.00 93.56 117 ASN A C 1
ATOM 892 O O . ASN A 1 117 ? -8.724 -7.857 7.410 1.00 93.56 117 ASN A O 1
ATOM 896 N N . LYS A 1 118 ? -10.744 -7.856 8.385 1.00 94.00 118 LYS A N 1
ATOM 897 C CA . LYS A 1 118 ? -10.941 -9.304 8.256 1.00 94.00 118 LYS A CA 1
ATOM 898 C C . LYS A 1 118 ? -10.936 -9.773 6.799 1.00 94.00 118 LYS A C 1
ATOM 900 O O . LYS A 1 118 ? -10.422 -10.853 6.521 1.00 94.00 118 LYS A O 1
ATOM 905 N N . ARG A 1 119 ? -11.514 -8.993 5.878 1.00 94.69 119 ARG A N 1
ATOM 906 C CA . ARG A 1 119 ? -11.474 -9.297 4.438 1.00 94.69 119 ARG A CA 1
ATOM 907 C C . ARG A 1 119 ? -10.053 -9.203 3.893 1.00 94.69 119 ARG A C 1
ATOM 909 O O . ARG A 1 119 ? -9.620 -10.142 3.239 1.00 94.69 119 ARG A O 1
ATOM 916 N N . ALA A 1 120 ? -9.337 -8.123 4.200 1.00 93.75 120 ALA A N 1
ATOM 917 C CA . ALA A 1 120 ? -7.963 -7.923 3.748 1.00 93.75 120 ALA A CA 1
ATOM 918 C C . ALA A 1 120 ? -7.037 -9.046 4.238 1.00 93.75 120 ALA A C 1
ATOM 920 O O . ALA A 1 120 ? -6.352 -9.660 3.426 1.00 93.75 120 ALA A O 1
ATOM 921 N N . TRP A 1 121 ? -7.094 -9.398 5.527 1.00 92.00 121 TRP A N 1
ATOM 922 C CA . TRP A 1 121 ? -6.340 -10.540 6.048 1.00 92.00 121 TRP A CA 1
ATOM 923 C C . TRP A 1 121 ? -6.755 -11.857 5.404 1.00 92.00 121 TRP A C 1
ATOM 925 O O . TRP A 1 121 ? -5.887 -12.656 5.106 1.00 92.00 121 TRP A O 1
ATOM 935 N N . GLY A 1 122 ? -8.049 -12.085 5.151 1.00 91.31 122 GLY A N 1
ATOM 936 C CA . GLY A 1 122 ? -8.509 -13.299 4.471 1.00 91.31 122 GLY A CA 1
ATOM 937 C C . GLY A 1 122 ? -7.985 -13.443 3.036 1.00 91.31 122 GLY A C 1
ATOM 938 O O . GLY A 1 122 ? -7.840 -14.565 2.562 1.00 91.31 122 GLY A O 1
ATOM 939 N N . LEU A 1 123 ? -7.698 -12.325 2.361 1.00 89.88 123 LEU A N 1
ATOM 940 C CA . LEU A 1 123 ? -7.090 -12.297 1.027 1.00 89.88 123 LEU A CA 1
ATOM 941 C C . LEU A 1 123 ? -5.562 -12.453 1.077 1.00 89.88 123 LEU A C 1
ATOM 943 O O . LEU A 1 123 ? -4.987 -13.073 0.186 1.00 89.88 123 LEU A O 1
ATOM 947 N N . ASP A 1 124 ? -4.908 -11.898 2.100 1.00 82.25 124 ASP A N 1
ATOM 948 C CA . ASP A 1 124 ? -3.451 -11.981 2.273 1.00 82.25 124 ASP A CA 1
ATOM 949 C C . ASP A 1 124 ? -2.992 -13.303 2.910 1.00 82.25 124 ASP A C 1
ATOM 951 O O . ASP A 1 124 ? -1.911 -13.814 2.610 1.00 82.25 124 ASP A O 1
ATOM 955 N N . SER A 1 125 ? -3.844 -13.929 3.726 1.00 70.69 125 SER A N 1
ATOM 956 C CA . SER A 1 125 ? -3.596 -15.240 4.315 1.00 70.69 125 SER A CA 1
ATOM 957 C C . SER A 1 125 ? -3.758 -16.338 3.264 1.00 70.69 125 SER A C 1
ATOM 959 O O . SER A 1 125 ? -4.792 -17.004 3.187 1.00 70.69 125 SER A O 1
ATOM 961 N N . SER A 1 126 ? -2.730 -16.547 2.445 1.00 59.03 126 SER A N 1
ATOM 962 C CA . SER A 1 126 ? -2.646 -17.753 1.624 1.00 59.03 126 SER A CA 1
ATOM 963 C C . SER A 1 126 ? -2.368 -18.984 2.497 1.00 59.03 126 SER A C 1
ATOM 965 O O . SER A 1 126 ? -1.814 -18.885 3.602 1.00 59.03 126 SER A O 1
ATOM 967 N N . GLU A 1 127 ? -2.756 -20.167 2.006 1.00 53.31 127 GLU A N 1
ATOM 968 C CA . GLU A 1 127 ? -2.385 -21.440 2.624 1.00 53.31 127 GLU A CA 1
ATOM 969 C C . GLU A 1 127 ? -0.872 -21.426 2.916 1.00 53.31 127 GLU A C 1
ATOM 971 O O . GLU A 1 127 ? -0.064 -21.244 2.003 1.00 53.31 127 GLU A O 1
ATOM 976 N N . HIS A 1 128 ? -0.486 -21.662 4.175 1.00 57.84 128 HIS A N 1
ATOM 977 C CA . HIS A 1 128 ? 0.901 -21.722 4.676 1.00 57.84 128 HIS A CA 1
ATOM 978 C C . HIS A 1 128 ? 1.574 -20.394 5.080 1.00 57.84 128 HIS A C 1
ATOM 980 O O . HIS A 1 128 ? 2.800 -20.364 5.199 1.00 57.84 128 HIS A O 1
ATOM 986 N N . GLY A 1 129 ? 0.822 -19.317 5.344 1.00 66.12 129 GLY A N 1
ATOM 987 C CA . GLY A 1 129 ? 1.384 -18.103 5.964 1.00 66.12 129 GLY A CA 1
ATOM 988 C C . GLY A 1 129 ? 2.334 -17.324 5.050 1.00 66.12 129 GLY A C 1
ATOM 989 O O . GLY A 1 129 ? 3.280 -16.695 5.520 1.00 66.12 129 GLY A O 1
ATOM 990 N N . ARG A 1 130 ? 2.117 -17.410 3.734 1.00 77.12 130 ARG A N 1
ATOM 991 C CA . ARG A 1 130 ? 2.872 -16.649 2.736 1.00 77.12 130 ARG A CA 1
ATOM 992 C C . ARG A 1 130 ? 2.098 -15.388 2.373 1.00 77.12 130 ARG A C 1
ATOM 994 O O . ARG A 1 130 ? 0.917 -15.483 2.052 1.00 77.12 130 ARG A O 1
ATOM 1001 N N . SER A 1 131 ? 2.797 -14.257 2.354 1.00 89.75 131 SER A N 1
ATOM 1002 C CA . SER A 1 131 ? 2.288 -12.984 1.835 1.00 89.75 131 SER A CA 1
ATOM 1003 C C . SER A 1 131 ? 1.786 -13.139 0.398 1.00 89.75 131 SER A C 1
ATOM 1005 O O . SER A 1 131 ? 2.513 -13.651 -0.474 1.00 89.75 131 SER A O 1
ATOM 1007 N N . VAL A 1 132 ? 0.558 -12.683 0.131 1.00 93.56 132 VAL A N 1
ATOM 1008 C CA . VAL A 1 132 ? 0.013 -12.674 -1.234 1.00 93.56 132 VAL A CA 1
ATOM 1009 C C . VAL A 1 132 ? 0.733 -11.634 -2.094 1.00 93.56 132 VAL A C 1
ATOM 1011 O O . VAL A 1 132 ? 0.988 -11.879 -3.277 1.00 93.56 132 VAL A O 1
ATOM 1014 N N . ILE A 1 133 ? 1.144 -10.516 -1.485 1.00 96.00 133 ILE A N 1
ATOM 1015 C CA . ILE A 1 133 ? 1.849 -9.414 -2.144 1.00 96.00 133 ILE A CA 1
ATOM 1016 C C . ILE A 1 133 ? 3.224 -9.882 -2.638 1.00 96.00 133 ILE A C 1
ATOM 1018 O O . ILE A 1 133 ? 3.492 -9.824 -3.839 1.00 96.00 133 ILE A O 1
ATOM 1022 N N . TYR A 1 134 ? 4.076 -10.448 -1.780 1.00 94.69 134 TYR A N 1
ATOM 1023 C CA . TYR A 1 134 ? 5.394 -10.937 -2.211 1.00 94.69 134 TYR A CA 1
ATOM 1024 C C . TYR A 1 134 ? 5.311 -12.137 -3.149 1.00 94.69 134 TYR A C 1
ATOM 1026 O O . TYR A 1 134 ? 6.125 -12.262 -4.070 1.00 94.69 134 TYR A O 1
ATOM 1034 N N . SER A 1 135 ? 4.309 -13.002 -2.979 1.00 94.19 135 SER A N 1
ATOM 1035 C CA . SER A 1 135 ? 4.051 -14.071 -3.948 1.00 94.19 135 SER A CA 1
ATOM 1036 C C . SER A 1 135 ? 3.733 -13.492 -5.333 1.00 94.19 135 SER A C 1
ATOM 1038 O O . SER A 1 135 ? 4.249 -13.981 -6.346 1.00 94.19 135 SER A O 1
ATOM 1040 N N . ALA A 1 136 ? 2.949 -12.410 -5.388 1.00 96.19 136 ALA A N 1
ATOM 1041 C CA . ALA A 1 136 ? 2.664 -11.694 -6.624 1.00 96.19 136 ALA A CA 1
ATOM 1042 C C . ALA A 1 136 ? 3.915 -11.029 -7.210 1.00 96.19 136 ALA A C 1
ATOM 1044 O O . ALA A 1 136 ? 4.098 -11.112 -8.422 1.00 96.19 136 ALA A O 1
ATOM 1045 N N . TRP A 1 137 ? 4.816 -10.472 -6.393 1.00 97.06 137 TRP A N 1
ATOM 1046 C CA . TRP A 1 137 ? 6.075 -9.889 -6.881 1.00 97.06 137 TRP A CA 1
ATOM 1047 C C . TRP A 1 137 ? 6.927 -10.918 -7.623 1.00 97.06 137 TRP A C 1
ATOM 1049 O O . TRP A 1 137 ? 7.378 -10.665 -8.740 1.00 97.06 137 TRP A O 1
ATOM 1059 N N . VAL A 1 138 ? 7.111 -12.106 -7.035 1.00 95.88 138 VAL A N 1
ATOM 1060 C CA . VAL A 1 138 ? 7.900 -13.189 -7.646 1.00 95.88 138 VAL A CA 1
ATOM 1061 C C . VAL A 1 138 ? 7.270 -13.646 -8.960 1.00 95.88 138 VAL A C 1
ATOM 1063 O O . VAL A 1 138 ? 7.973 -13.819 -9.959 1.00 95.88 138 VAL A O 1
ATOM 1066 N N . ARG A 1 139 ? 5.946 -13.833 -8.981 1.00 96.56 139 ARG A N 1
ATOM 1067 C CA . ARG A 1 139 ? 5.203 -14.194 -10.197 1.00 96.56 139 ARG A CA 1
ATOM 1068 C C . ARG A 1 139 ? 5.343 -13.117 -11.274 1.00 96.56 139 ARG A C 1
ATOM 1070 O O . ARG A 1 139 ? 5.618 -13.441 -12.430 1.00 96.56 139 ARG A O 1
ATOM 1077 N N . TYR A 1 140 ? 5.178 -11.855 -10.893 1.00 97.56 140 TYR A N 1
ATOM 1078 C CA . TYR A 1 140 ? 5.214 -10.718 -11.800 1.00 97.56 140 TYR A CA 1
ATOM 1079 C C . TYR A 1 140 ? 6.609 -10.551 -12.411 1.00 97.56 140 TYR A C 1
ATOM 1081 O O . TYR A 1 140 ? 6.734 -10.527 -13.630 1.00 97.56 140 TYR A O 1
ATOM 1089 N N . ALA A 1 141 ? 7.672 -10.556 -11.599 1.00 96.56 141 ALA A N 1
ATOM 1090 C CA . ALA A 1 141 ? 9.050 -10.420 -12.080 1.00 96.56 141 ALA A CA 1
ATOM 1091 C C . ALA A 1 141 ? 9.465 -11.532 -13.055 1.00 96.56 141 ALA A C 1
ATOM 1093 O O . ALA A 1 141 ? 10.240 -11.291 -13.976 1.00 96.56 141 ALA A O 1
ATOM 1094 N N . ARG A 1 142 ? 8.949 -12.753 -12.866 1.00 96.25 142 ARG A N 1
ATOM 1095 C CA . ARG A 1 142 ? 9.194 -13.880 -13.780 1.00 96.25 142 ARG A CA 1
ATOM 1096 C C . ARG A 1 142 ? 8.475 -13.730 -15.118 1.00 96.25 142 ARG A C 1
ATOM 1098 O O . ARG A 1 142 ? 8.983 -14.218 -16.120 1.00 96.25 142 ARG A O 1
ATOM 1105 N N . THR A 1 143 ? 7.303 -13.101 -15.118 1.00 96.62 143 THR A N 1
ATOM 1106 C CA . THR A 1 143 ? 6.445 -12.971 -16.308 1.00 96.62 143 THR A CA 1
ATOM 1107 C C . THR A 1 143 ? 6.754 -11.698 -17.099 1.00 96.62 143 THR A C 1
ATOM 1109 O O . THR A 1 143 ? 6.669 -11.710 -18.322 1.00 96.62 143 THR A O 1
ATOM 1112 N N . HIS A 1 144 ? 7.150 -10.629 -16.403 1.00 95.62 144 HIS A N 1
ATOM 1113 C CA . HIS A 1 144 ? 7.384 -9.291 -16.951 1.00 95.62 144 HIS A CA 1
ATOM 1114 C C . HIS A 1 144 ? 8.722 -8.687 -16.478 1.00 95.62 144 HIS A C 1
ATOM 1116 O O . HIS A 1 144 ? 8.740 -7.592 -15.899 1.00 95.62 144 HIS A O 1
ATOM 1122 N N . PRO A 1 145 ? 9.865 -9.378 -16.658 1.00 94.12 145 PRO A N 1
ATOM 1123 C CA . PRO A 1 145 ? 11.160 -8.870 -16.202 1.00 94.12 145 PRO A CA 1
ATOM 1124 C C . PRO A 1 145 ? 11.495 -7.493 -16.800 1.00 94.12 145 PRO A C 1
ATOM 1126 O O . PRO A 1 145 ? 12.056 -6.640 -16.114 1.00 94.12 145 PRO A O 1
ATOM 1129 N N . GLU A 1 146 ? 11.097 -7.226 -18.041 1.00 92.94 146 GLU A N 1
ATOM 1130 C CA . GLU A 1 146 ? 11.287 -5.948 -18.733 1.00 92.94 146 GLU A CA 1
ATOM 1131 C C . GLU A 1 146 ? 10.583 -4.773 -18.042 1.00 92.94 146 GLU A C 1
ATOM 1133 O O . GLU A 1 146 ? 11.097 -3.656 -18.055 1.00 92.94 146 GLU A O 1
ATOM 1138 N N . ARG A 1 147 ? 9.445 -5.012 -17.377 1.00 93.69 147 ARG A N 1
ATOM 1139 C CA . ARG A 1 147 ? 8.697 -3.979 -16.636 1.00 93.69 147 ARG A CA 1
ATOM 1140 C C . ARG A 1 147 ? 9.287 -3.697 -15.257 1.00 93.69 147 ARG A C 1
ATOM 1142 O O . ARG A 1 147 ? 8.993 -2.654 -14.677 1.00 93.69 147 ARG A O 1
ATOM 1149 N N . VAL A 1 148 ? 10.109 -4.609 -14.736 1.00 91.69 148 VAL A N 1
ATOM 1150 C CA . VAL A 1 148 ? 10.816 -4.460 -13.453 1.00 91.69 148 VAL A CA 1
ATOM 1151 C C . VAL A 1 148 ? 12.175 -3.810 -13.660 1.00 91.69 148 VAL A C 1
ATOM 1153 O O . VAL A 1 148 ? 12.539 -2.889 -12.934 1.00 91.69 148 VAL A O 1
ATOM 1156 N N . PHE A 1 149 ? 12.924 -4.268 -14.662 1.00 82.38 149 PHE A N 1
ATOM 1157 C CA . PHE A 1 149 ? 14.241 -3.721 -14.941 1.00 82.38 149 PHE A CA 1
ATOM 1158 C C . PHE A 1 149 ? 14.162 -2.437 -15.773 1.00 82.38 149 PHE A C 1
ATOM 1160 O O . PHE A 1 149 ? 15.006 -1.576 -15.602 1.00 82.38 149 PHE A O 1
ATOM 1167 N N . GLY A 1 150 ? 13.129 -2.222 -16.585 1.00 70.62 150 GLY A N 1
ATOM 1168 C CA . GLY A 1 150 ? 13.133 -1.143 -17.572 1.00 70.62 150 GLY A CA 1
ATOM 1169 C C . GLY A 1 150 ? 13.996 -1.532 -18.774 1.00 70.62 150 GLY A C 1
ATOM 1170 O O . GLY A 1 150 ? 15.091 -2.078 -18.626 1.00 70.62 150 GLY A O 1
ATOM 1171 N N . SER A 1 151 ? 13.459 -1.315 -19.972 1.00 56.09 151 SER A N 1
ATOM 1172 C CA . SER A 1 151 ? 14.135 -1.556 -21.254 1.00 56.09 151 SER A CA 1
ATOM 1173 C C . SER A 1 151 ? 15.254 -0.556 -21.522 1.00 56.09 151 SER A C 1
ATOM 1175 O O . SER A 1 151 ? 15.007 0.649 -21.291 1.00 56.09 151 SER A O 1
#